Protein AF-A0A2N5IBA8-F1 (afdb_monomer_lite)

Sequence (151 aa):
MKPEYISQFEAFIHEHFLDALKVSPVNSTTPFEVGDSRNGERQFIFVSKCSPFMYEPVKGRSMKERTSVEFTMYNEGKNLILRFEVLDMILETEILSHQAHRFLSTLIHQDKITLVIIDANQYDIVWMTNTIPFRTIRFHYKEIFEMYNVI

Structure (mmCIF, N/CA/C/O backbone):
data_AF-A0A2N5IBA8-F1
#
_entry.id   AF-A0A2N5IBA8-F1
#
loop_
_atom_site.group_PDB
_atom_site.id
_atom_site.type_symbol
_atom_site.label_atom_id
_atom_site.label_alt_id
_atom_site.label_comp_id
_atom_site.label_asym_id
_atom_site.label_entity_id
_atom_site.label_seq_id
_atom_site.pdbx_PDB_ins_code
_atom_site.Cartn_x
_atom_site.Cartn_y
_atom_site.Cartn_z
_atom_site.occupancy
_atom_site.B_iso_or_equiv
_atom_site.auth_seq_id
_atom_site.auth_comp_id
_atom_site.auth_asym_id
_atom_site.auth_atom_id
_atom_site.pdbx_PDB_model_num
ATOM 1 N N . MET A 1 1 ? 19.451 5.933 -0.958 1.00 47.12 1 MET A N 1
ATOM 2 C CA . MET A 1 1 ? 19.918 4.533 -0.904 1.00 47.12 1 MET A CA 1
ATOM 3 C C . MET A 1 1 ? 20.821 4.258 -2.091 1.00 47.12 1 MET A C 1
ATOM 5 O O . MET A 1 1 ? 20.619 4.876 -3.131 1.00 47.12 1 MET A O 1
ATOM 9 N N . LYS A 1 2 ? 21.834 3.406 -1.914 1.00 41.78 2 LYS A N 1
ATOM 10 C CA . LYS A 1 2 ? 22.677 2.910 -3.013 1.00 41.78 2 LYS A CA 1
ATOM 11 C C . LYS A 1 2 ? 21.859 1.944 -3.897 1.00 41.78 2 LYS A C 1
ATOM 13 O O . LYS A 1 2 ? 20.948 1.324 -3.353 1.00 41.78 2 LYS A O 1
ATOM 18 N N . PRO A 1 3 ? 22.177 1.791 -5.195 1.00 55.38 3 PRO A N 1
ATOM 19 C CA . PRO A 1 3 ? 21.524 0.830 -6.098 1.00 55.38 3 PRO A CA 1
ATOM 20 C C . PRO A 1 3 ? 21.394 -0.591 -5.519 1.00 55.38 3 PRO A C 1
ATOM 22 O O . PRO A 1 3 ? 20.373 -1.238 -5.703 1.00 55.38 3 PRO A O 1
ATOM 25 N N . GLU A 1 4 ? 22.372 -1.013 -4.712 1.00 58.66 4 GLU A N 1
ATOM 26 C CA . GLU A 1 4 ? 22.399 -2.298 -3.996 1.00 58.66 4 GLU A CA 1
ATOM 27 C C . GLU A 1 4 ? 21.152 -2.558 -3.130 1.00 58.66 4 GLU A C 1
ATOM 29 O O . GLU A 1 4 ? 20.706 -3.696 -3.030 1.00 58.66 4 GLU A O 1
ATOM 34 N N . TYR A 1 5 ? 20.551 -1.518 -2.540 1.00 57.41 5 TYR A N 1
ATOM 35 C CA . TYR A 1 5 ? 19.356 -1.670 -1.701 1.00 57.41 5 TYR A CA 1
ATOM 36 C C . TYR A 1 5 ? 18.092 -1.953 -2.517 1.00 57.41 5 TYR A C 1
ATOM 38 O O . TYR A 1 5 ? 17.206 -2.645 -2.028 1.00 57.41 5 TYR A O 1
ATOM 46 N N . ILE A 1 6 ? 17.998 -1.428 -3.745 1.00 62.97 6 ILE A N 1
ATOM 47 C CA . ILE A 1 6 ? 16.848 -1.686 -4.622 1.00 62.97 6 ILE A CA 1
ATOM 48 C C . ILE A 1 6 ? 16.909 -3.131 -5.107 1.00 62.97 6 ILE A C 1
ATOM 50 O O . ILE A 1 6 ? 15.930 -3.844 -4.954 1.00 62.97 6 ILE A O 1
ATOM 54 N N . SER A 1 7 ? 18.074 -3.597 -5.567 1.00 69.62 7 SER A N 1
ATOM 55 C CA . SER A 1 7 ? 18.248 -4.989 -5.999 1.00 69.62 7 SER A CA 1
ATOM 56 C C . SER A 1 7 ? 18.009 -6.004 -4.876 1.00 69.62 7 SER A C 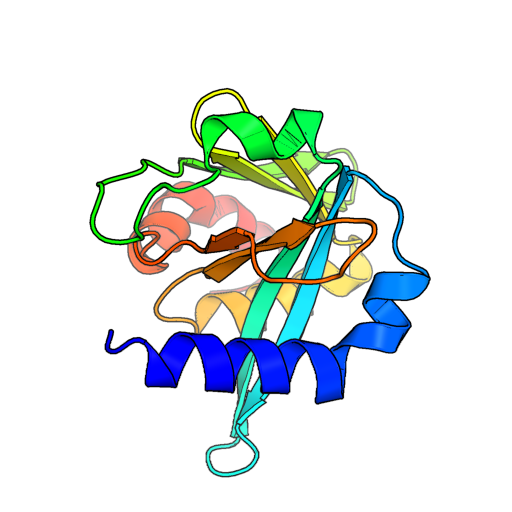1
ATOM 58 O O . SER A 1 7 ? 17.434 -7.058 -5.120 1.00 69.62 7 SER A O 1
ATOM 60 N N . GLN A 1 8 ? 18.405 -5.699 -3.635 1.00 72.44 8 GLN A N 1
ATOM 61 C CA . GLN A 1 8 ? 18.102 -6.563 -2.486 1.00 72.44 8 GLN A CA 1
ATOM 62 C C . GLN A 1 8 ? 16.605 -6.595 -2.164 1.00 72.44 8 GLN A C 1
ATOM 64 O O . GLN A 1 8 ? 16.064 -7.652 -1.853 1.00 72.44 8 GLN A O 1
ATOM 69 N N . PHE A 1 9 ? 15.930 -5.449 -2.244 1.00 75.00 9 PHE A N 1
ATOM 70 C CA . PHE A 1 9 ? 14.497 -5.379 -1.990 1.00 75.00 9 PHE A CA 1
ATOM 71 C C . PHE A 1 9 ? 13.682 -6.025 -3.118 1.00 75.00 9 PHE A C 1
ATOM 73 O O . PHE A 1 9 ? 12.696 -6.699 -2.855 1.00 75.00 9 PHE A O 1
ATOM 80 N N . GLU A 1 10 ? 14.118 -5.890 -4.366 1.00 78.19 10 GLU A N 1
ATOM 81 C CA . GLU A 1 10 ? 13.538 -6.576 -5.520 1.00 78.19 10 GLU A CA 1
ATOM 82 C C . GLU A 1 10 ? 13.678 -8.094 -5.401 1.00 78.19 10 GLU A C 1
ATOM 84 O O . GLU A 1 10 ? 12.681 -8.805 -5.518 1.00 78.19 10 GLU A O 1
ATOM 89 N N . ALA A 1 11 ? 14.871 -8.584 -5.043 1.00 81.69 11 ALA A N 1
ATOM 90 C CA . ALA A 1 11 ? 15.083 -9.996 -4.735 1.00 81.69 11 ALA A CA 1
ATOM 91 C C . ALA A 1 11 ? 14.155 -10.476 -3.609 1.00 81.69 11 ALA A C 1
ATOM 93 O O . ALA A 1 11 ? 13.540 -11.527 -3.735 1.00 81.69 11 ALA A O 1
ATOM 94 N N . PHE A 1 12 ? 13.982 -9.676 -2.555 1.00 82.44 12 PHE A N 1
ATOM 95 C CA . PHE A 1 12 ? 13.066 -9.977 -1.458 1.00 82.44 12 PHE A CA 1
ATOM 96 C C . PHE A 1 12 ? 11.595 -10.056 -1.911 1.00 82.44 12 PHE A C 1
ATOM 98 O O . PHE A 1 12 ? 10.889 -10.994 -1.540 1.00 82.44 12 PHE A O 1
ATOM 105 N N . ILE A 1 13 ? 11.122 -9.122 -2.7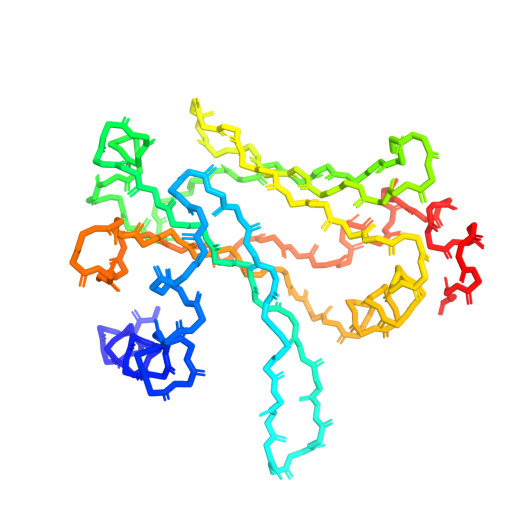46 1.00 81.50 13 ILE A N 1
ATOM 106 C CA . ILE A 1 13 ? 9.765 -9.190 -3.315 1.00 81.50 13 ILE A CA 1
ATOM 107 C C . ILE A 1 13 ? 9.595 -10.456 -4.159 1.00 81.50 13 ILE A C 1
ATOM 109 O O . ILE A 1 13 ? 8.578 -11.145 -4.042 1.00 81.50 13 ILE A O 1
ATOM 113 N N . HIS A 1 14 ? 10.589 -10.777 -4.988 1.00 82.62 14 HIS A N 1
ATOM 114 C CA . HIS A 1 14 ? 10.552 -11.954 -5.852 1.00 82.62 14 HIS A CA 1
ATOM 115 C C . HIS A 1 14 ? 10.586 -13.261 -5.050 1.00 82.62 14 HIS A C 1
ATOM 117 O O . HIS A 1 14 ? 9.836 -14.184 -5.356 1.00 82.62 14 HIS A O 1
ATOM 123 N N . GLU A 1 15 ? 11.400 -13.334 -4.001 1.00 85.44 15 GLU A N 1
ATOM 124 C CA . GLU A 1 15 ? 11.543 -14.524 -3.157 1.00 85.44 15 GLU A CA 1
ATOM 125 C C . GLU A 1 15 ? 10.294 -14.791 -2.307 1.00 85.44 15 GLU A C 1
ATOM 127 O O . GLU A 1 15 ? 9.875 -15.940 -2.171 1.00 85.44 15 GLU A O 1
ATOM 132 N N . HIS A 1 16 ? 9.675 -13.745 -1.753 1.00 82.69 16 HIS A N 1
ATOM 133 C CA . HIS A 1 16 ? 8.622 -13.912 -0.748 1.00 82.69 16 HIS A CA 1
ATOM 134 C C . HIS A 1 16 ? 7.200 -13.667 -1.257 1.00 82.69 16 HIS A C 1
ATOM 136 O O . HIS A 1 16 ? 6.254 -14.195 -0.669 1.00 82.69 16 HIS A O 1
ATOM 142 N N . PHE A 1 17 ? 7.018 -12.883 -2.324 1.00 86.19 17 PHE A N 1
ATOM 143 C CA . PHE A 1 17 ? 5.688 -12.414 -2.738 1.00 86.19 17 PHE A CA 1
ATOM 144 C C . PHE A 1 17 ? 5.336 -12.681 -4.198 1.00 86.19 17 PHE A C 1
ATOM 146 O O . PHE A 1 17 ? 4.181 -12.476 -4.571 1.00 86.19 17 PHE A O 1
ATOM 153 N N . LEU A 1 18 ? 6.261 -13.176 -5.026 1.00 86.62 18 LEU A N 1
ATOM 154 C CA . LEU A 1 18 ? 6.025 -13.348 -6.463 1.00 86.62 18 LEU A CA 1
ATOM 155 C C . LEU A 1 18 ? 4.791 -14.201 -6.780 1.00 86.62 18 LEU A C 1
ATOM 157 O O . LEU A 1 18 ? 4.001 -13.836 -7.647 1.00 86.62 18 LEU A O 1
ATOM 161 N N . ASP A 1 19 ? 4.591 -15.313 -6.075 1.00 88.56 19 ASP A N 1
ATOM 162 C CA . ASP A 1 19 ? 3.449 -16.194 -6.343 1.00 88.56 19 ASP A CA 1
ATOM 163 C C . ASP A 1 19 ? 2.113 -15.548 -5.965 1.00 88.56 19 ASP A C 1
ATOM 165 O O . ASP A 1 19 ? 1.141 -15.663 -6.713 1.00 88.56 19 ASP A O 1
ATOM 169 N N . ALA A 1 20 ? 2.078 -14.782 -4.870 1.00 86.31 20 ALA A N 1
ATOM 170 C CA . ALA A 1 20 ? 0.913 -13.977 -4.517 1.00 86.31 20 ALA A CA 1
ATOM 171 C C . ALA A 1 20 ? 0.659 -12.879 -5.568 1.00 86.31 20 ALA A C 1
ATOM 173 O O . ALA A 1 20 ? -0.464 -12.712 -6.035 1.00 86.31 20 ALA A O 1
ATOM 174 N N . LEU A 1 21 ? 1.707 -12.189 -6.024 1.00 88.56 21 LEU A N 1
ATOM 175 C CA . LEU A 1 21 ? 1.612 -11.141 -7.046 1.00 88.56 21 LEU A CA 1
ATOM 176 C C . LEU A 1 21 ? 1.166 -11.676 -8.416 1.00 88.56 21 LEU A C 1
ATOM 178 O O . LEU A 1 21 ? 0.485 -10.972 -9.172 1.00 88.56 21 LEU A O 1
ATOM 182 N N . LYS A 1 22 ? 1.511 -12.921 -8.759 1.00 87.88 22 LYS A N 1
ATOM 183 C CA . LYS A 1 22 ? 1.041 -13.569 -9.993 1.00 87.88 22 LYS A CA 1
ATOM 184 C C . LYS A 1 22 ? -0.476 -13.720 -10.009 1.00 87.88 22 LYS A C 1
ATOM 186 O O . LYS A 1 22 ? -1.080 -13.427 -11.040 1.00 87.88 22 LYS A O 1
ATOM 191 N N . VAL A 1 23 ? -1.075 -14.111 -8.883 1.00 89.38 23 VAL A N 1
ATOM 192 C CA . VAL A 1 23 ? -2.529 -14.316 -8.765 1.00 89.38 23 VAL A CA 1
ATOM 193 C C . VAL A 1 23 ? -3.303 -13.041 -8.422 1.00 89.38 23 VAL A C 1
ATOM 195 O O . VAL A 1 23 ? -4.508 -12.992 -8.665 1.00 89.38 23 VAL A O 1
ATOM 198 N N . SER A 1 24 ? -2.638 -11.997 -7.915 1.00 87.12 24 SER A N 1
ATOM 199 C CA . SER A 1 24 ? -3.269 -10.694 -7.686 1.00 87.12 24 SER A CA 1
ATOM 200 C C . SER A 1 24 ? -3.757 -10.051 -8.995 1.00 87.12 24 SER A C 1
ATOM 202 O O . SER A 1 24 ? -3.067 -10.141 -10.026 1.00 87.12 24 SER A O 1
ATOM 204 N N . PRO A 1 25 ? -4.909 -9.351 -8.970 1.00 90.75 25 PRO A N 1
ATOM 205 C CA . PRO A 1 25 ? -5.403 -8.590 -10.112 1.00 90.75 25 PRO A CA 1
ATOM 206 C C . PRO A 1 25 ? -4.380 -7.576 -10.639 1.00 90.75 25 PRO A C 1
ATOM 208 O O . PRO A 1 25 ? -3.502 -7.092 -9.928 1.00 90.75 25 PRO A O 1
ATOM 211 N N . VAL A 1 26 ? -4.488 -7.245 -11.923 1.00 91.00 26 VAL A N 1
ATOM 212 C CA . VAL A 1 26 ? -3.742 -6.116 -12.488 1.00 91.00 26 VAL A CA 1
ATOM 213 C C . VAL A 1 26 ? -4.429 -4.817 -12.066 1.00 91.00 26 VAL A C 1
ATOM 215 O O . VAL A 1 26 ? -5.654 -4.749 -12.023 1.00 91.00 26 VAL A O 1
ATOM 218 N N . ASN A 1 27 ? -3.632 -3.785 -11.798 1.00 90.75 27 ASN A N 1
ATOM 219 C CA . ASN A 1 27 ? -4.037 -2.473 -11.292 1.00 90.75 27 ASN A CA 1
ATOM 220 C C . ASN A 1 27 ? -4.665 -2.523 -9.893 1.00 90.75 27 ASN A C 1
ATOM 222 O O . ASN A 1 27 ? -5.558 -1.741 -9.585 1.00 90.75 27 ASN A O 1
ATOM 226 N N . SER A 1 28 ? -4.176 -3.429 -9.044 1.00 90.31 28 SER A N 1
ATOM 227 C CA . SER A 1 28 ? -4.563 -3.508 -7.635 1.00 90.31 28 SER A CA 1
ATOM 228 C C . SER A 1 28 ? -3.379 -3.260 -6.713 1.00 90.31 28 SER A C 1
ATOM 230 O O . SER A 1 28 ? -2.255 -3.674 -7.022 1.00 90.31 28 SER A O 1
ATOM 232 N N . THR A 1 29 ? -3.655 -2.672 -5.553 1.00 94.38 29 THR A N 1
ATOM 233 C CA . THR A 1 29 ? -2.713 -2.578 -4.437 1.00 94.38 29 THR A CA 1
ATOM 234 C C . THR A 1 29 ? -3.008 -3.671 -3.423 1.00 94.38 29 THR A C 1
ATOM 236 O O . THR A 1 29 ? -4.156 -3.896 -3.053 1.00 94.38 29 THR A O 1
ATOM 239 N N . THR A 1 30 ? -1.970 -4.366 -2.968 1.00 92.19 30 THR A N 1
ATOM 240 C CA . THR A 1 30 ? -2.079 -5.421 -1.958 1.00 92.19 30 THR A CA 1
ATOM 241 C C . THR A 1 30 ? -1.105 -5.141 -0.814 1.00 92.19 30 THR A C 1
ATOM 243 O O . THR A 1 30 ? 0.076 -4.889 -1.074 1.00 92.19 30 THR A O 1
ATOM 246 N N . PRO A 1 31 ? -1.555 -5.170 0.451 1.00 92.25 31 PRO A N 1
ATOM 247 C CA . PRO A 1 31 ? -0.676 -5.077 1.601 1.00 92.25 31 PRO A CA 1
ATOM 248 C C . PRO A 1 31 ? -0.042 -6.443 1.877 1.00 92.25 31 PRO A C 1
ATOM 250 O O . PRO A 1 31 ? -0.730 -7.460 1.971 1.00 92.25 31 PRO A O 1
ATOM 253 N N . PHE A 1 32 ? 1.269 -6.462 2.063 1.00 90.44 32 PHE A N 1
ATOM 254 C CA . PHE A 1 32 ? 2.026 -7.641 2.460 1.00 90.44 32 PHE A CA 1
ATOM 255 C C . PHE A 1 32 ? 2.622 -7.422 3.845 1.00 90.44 32 PHE A C 1
ATOM 257 O O . PHE A 1 32 ? 3.344 -6.449 4.067 1.00 90.44 32 PHE A O 1
ATOM 264 N N . GLU A 1 33 ? 2.300 -8.323 4.777 1.00 87.94 33 GLU A N 1
ATOM 265 C CA . GLU A 1 33 ? 2.930 -8.364 6.099 1.00 87.94 33 GLU A CA 1
ATOM 266 C C . GLU A 1 33 ? 4.341 -8.942 5.929 1.00 87.94 33 GLU A C 1
ATOM 268 O O . GLU A 1 33 ? 4.518 -10.098 5.546 1.00 87.94 33 GLU A O 1
ATOM 273 N N . VAL A 1 34 ? 5.343 -8.120 6.197 1.00 82.75 34 VAL A N 1
ATOM 274 C CA . VAL A 1 34 ? 6.761 -8.463 6.216 1.00 82.75 34 VAL A CA 1
ATOM 275 C C . VAL A 1 34 ? 7.232 -8.479 7.663 1.00 82.75 34 VAL A C 1
ATOM 277 O O . VAL A 1 34 ? 7.034 -7.518 8.402 1.00 82.75 34 VAL A O 1
ATOM 280 N N . GLY A 1 35 ? 7.826 -9.589 8.090 1.00 70.25 35 GLY A N 1
ATOM 281 C CA . GLY A 1 35 ? 8.419 -9.718 9.419 1.00 70.25 35 GLY A CA 1
ATOM 282 C C . GLY A 1 35 ? 9.935 -9.796 9.323 1.00 70.25 35 GLY A C 1
ATOM 283 O O . GLY A 1 35 ? 10.446 -10.579 8.522 1.00 70.25 35 GLY A O 1
ATOM 284 N N . ASP A 1 36 ? 10.664 -9.051 10.154 1.00 59.19 36 ASP A N 1
ATOM 285 C CA . ASP A 1 36 ? 12.081 -9.348 10.367 1.00 59.19 36 ASP A CA 1
ATOM 286 C C . ASP A 1 36 ? 12.199 -10.474 11.408 1.00 59.19 36 ASP A C 1
ATOM 288 O O . ASP A 1 36 ? 11.904 -10.332 12.596 1.00 59.19 36 ASP A O 1
ATOM 292 N N . SER A 1 37 ? 12.622 -11.646 10.926 1.00 49.16 37 SER A N 1
ATOM 293 C CA . SER A 1 37 ? 12.843 -12.854 11.734 1.00 49.16 37 SER A CA 1
ATOM 294 C C . SER A 1 37 ? 13.809 -12.662 12.913 1.00 49.16 37 SER A C 1
ATOM 296 O O . SER A 1 37 ? 13.812 -13.486 13.828 1.00 49.16 37 SER A O 1
ATOM 298 N N . ARG A 1 38 ? 14.632 -11.603 12.913 1.00 51.03 38 ARG A N 1
ATOM 299 C CA . ARG A 1 38 ? 15.667 -11.358 13.929 1.00 51.03 38 ARG A CA 1
ATOM 300 C C . ARG A 1 38 ? 15.189 -10.506 15.100 1.00 51.03 38 ARG A C 1
ATOM 302 O O . ARG A 1 38 ? 15.714 -10.674 16.197 1.00 51.03 38 ARG A O 1
ATOM 309 N N . ASN A 1 39 ? 14.226 -9.612 14.891 1.00 58.41 39 ASN A N 1
ATOM 310 C CA . ASN A 1 39 ? 13.698 -8.719 15.932 1.00 58.41 39 ASN A CA 1
ATOM 311 C C . ASN A 1 39 ? 12.192 -8.918 16.197 1.00 58.41 39 ASN A C 1
ATOM 313 O O . ASN A 1 39 ? 11.675 -8.387 17.177 1.00 58.41 39 ASN A O 1
ATOM 317 N N . GLY A 1 40 ? 11.495 -9.709 15.373 1.00 63.97 40 GLY A N 1
ATOM 318 C CA . GLY A 1 40 ? 10.067 -9.994 15.520 1.00 63.97 40 GLY A CA 1
ATOM 319 C C . GLY A 1 40 ? 9.154 -8.833 15.118 1.00 63.97 40 GLY A C 1
ATOM 320 O O . GLY A 1 40 ? 7.940 -8.930 15.315 1.00 63.97 40 GLY A O 1
ATOM 321 N N . GLU A 1 41 ? 9.704 -7.754 14.557 1.00 73.19 41 GLU A N 1
ATOM 322 C CA . GLU A 1 41 ? 8.922 -6.606 14.109 1.00 73.19 41 GLU A CA 1
ATOM 323 C C . GLU A 1 41 ? 8.174 -6.948 12.822 1.00 73.19 41 GLU A C 1
ATOM 325 O O . GLU A 1 41 ? 8.752 -7.437 11.849 1.00 73.19 41 GLU A O 1
ATOM 330 N N . ARG A 1 42 ? 6.865 -6.685 12.830 1.00 79.44 42 ARG A N 1
ATOM 331 C CA . ARG A 1 42 ? 5.977 -6.853 11.680 1.00 79.44 42 ARG A CA 1
ATOM 332 C C . ARG A 1 42 ? 5.687 -5.493 11.077 1.00 79.44 42 ARG A C 1
ATOM 334 O O . ARG A 1 42 ? 5.372 -4.548 11.796 1.00 79.44 42 ARG A O 1
ATOM 341 N N . GLN A 1 43 ? 5.772 -5.407 9.762 1.00 85.31 43 GLN A N 1
ATOM 342 C CA . GLN A 1 43 ? 5.500 -4.200 9.000 1.00 85.31 43 GLN A CA 1
ATOM 343 C C . GLN A 1 43 ? 4.647 -4.568 7.785 1.00 85.31 43 GLN A C 1
ATOM 345 O O . GLN A 1 43 ? 4.685 -5.692 7.302 1.00 85.31 43 GLN A O 1
ATOM 350 N N . PHE A 1 44 ? 3.877 -3.622 7.273 1.00 89.25 44 PHE A N 1
ATOM 351 C CA . PHE A 1 44 ? 3.179 -3.721 6.005 1.00 89.25 44 PHE A CA 1
ATOM 352 C C . PHE A 1 44 ? 3.909 -2.912 4.942 1.00 89.25 44 PHE A C 1
ATOM 354 O O . PHE A 1 44 ? 4.185 -1.719 5.122 1.00 89.25 44 PHE A O 1
ATOM 361 N N . ILE A 1 45 ? 4.154 -3.563 3.808 1.00 89.69 45 ILE A N 1
ATOM 362 C CA . ILE A 1 45 ? 4.468 -2.906 2.541 1.00 89.69 45 ILE A CA 1
ATOM 363 C C . ILE A 1 45 ? 3.261 -3.027 1.616 1.00 89.69 45 ILE A C 1
ATOM 365 O O . ILE A 1 45 ? 2.562 -4.035 1.617 1.00 89.69 45 ILE A O 1
ATOM 369 N N . PHE A 1 46 ? 3.005 -2.002 0.821 1.00 92.69 46 PHE A N 1
ATOM 370 C CA . PHE A 1 46 ? 1.905 -1.966 -0.131 1.00 92.69 46 PHE A CA 1
ATOM 371 C C . PHE A 1 46 ? 2.489 -2.153 -1.516 1.00 92.69 46 PHE A C 1
ATOM 373 O O . PHE A 1 46 ? 3.323 -1.355 -1.932 1.00 92.69 46 PHE A O 1
ATOM 380 N N . VAL A 1 47 ? 2.079 -3.197 -2.224 1.00 93.56 47 VAL A N 1
ATOM 381 C CA . VAL A 1 47 ? 2.568 -3.469 -3.575 1.00 93.56 47 VAL A CA 1
ATOM 382 C C . VAL A 1 47 ? 1.426 -3.279 -4.560 1.00 93.56 47 VAL A C 1
ATOM 384 O O . VAL A 1 47 ? 0.413 -3.971 -4.493 1.00 93.56 47 VAL A O 1
ATOM 387 N N . SER A 1 48 ? 1.597 -2.331 -5.473 1.00 94.69 48 SER A N 1
ATOM 388 C CA . SER A 1 48 ? 0.690 -2.046 -6.577 1.00 94.69 48 SER A CA 1
ATOM 389 C C . SER A 1 48 ? 1.202 -2.704 -7.847 1.00 94.69 48 SER A C 1
ATOM 391 O O . SER A 1 48 ? 2.224 -2.298 -8.402 1.00 94.69 48 SER A O 1
ATOM 393 N N . LYS A 1 49 ? 0.477 -3.718 -8.319 1.00 94.19 49 LYS A N 1
ATOM 394 C CA . LYS A 1 49 ? 0.742 -4.373 -9.601 1.00 94.19 49 LYS A CA 1
ATOM 395 C C . LYS A 1 49 ? 0.101 -3.547 -10.704 1.00 94.19 49 LYS A C 1
ATOM 397 O O . LYS A 1 49 ? -1.114 -3.588 -10.854 1.00 94.19 49 LYS A O 1
ATOM 402 N N . CYS A 1 50 ? 0.885 -2.798 -11.468 1.00 94.31 50 CYS A N 1
ATOM 403 C CA . CYS A 1 50 ? 0.359 -1.817 -12.415 1.00 94.31 50 CYS A CA 1
ATOM 404 C C . CYS A 1 50 ? 0.682 -2.187 -13.864 1.00 94.31 50 CYS A C 1
ATOM 406 O O . CYS A 1 50 ? 1.784 -2.619 -14.196 1.00 94.31 50 CYS A O 1
ATOM 408 N N . SER A 1 51 ? -0.287 -1.972 -14.751 1.00 93.81 51 SER A N 1
ATOM 409 C CA . SER A 1 51 ? -0.045 -1.980 -16.196 1.00 93.81 51 SER A CA 1
ATOM 410 C C . SER A 1 51 ? 0.899 -0.835 -16.590 1.00 93.81 51 SER A C 1
ATOM 412 O O . SER A 1 51 ? 0.867 0.204 -15.927 1.00 93.81 51 SER A O 1
ATOM 414 N N . PRO A 1 52 ? 1.645 -0.941 -17.707 1.00 91.62 52 PRO A N 1
ATOM 415 C CA . PRO A 1 52 ? 2.560 0.112 -18.151 1.00 91.62 52 PRO A CA 1
ATOM 416 C C . PRO A 1 52 ? 1.961 1.515 -18.211 1.00 91.62 52 PRO A C 1
ATOM 418 O O . PRO A 1 52 ? 2.541 2.462 -17.695 1.00 91.62 52 PRO A O 1
ATOM 421 N N . PHE A 1 53 ? 0.751 1.641 -18.756 1.00 90.88 53 PHE A N 1
ATOM 422 C CA . PHE A 1 53 ? 0.078 2.936 -18.863 1.00 90.88 53 PHE A CA 1
ATOM 423 C C . PHE A 1 53 ? -0.276 3.561 -17.502 1.00 90.88 53 PHE A C 1
ATOM 425 O O . PHE A 1 53 ? -0.375 4.779 -17.417 1.00 90.88 53 PHE A O 1
ATOM 432 N N . MET A 1 54 ? -0.470 2.752 -16.451 1.00 92.00 54 MET A N 1
ATOM 433 C CA . MET A 1 54 ? -0.801 3.248 -15.110 1.00 92.00 54 MET A CA 1
ATOM 434 C C . MET A 1 54 ? 0.417 3.869 -14.442 1.00 92.00 54 MET A C 1
ATOM 436 O O . MET A 1 54 ? 0.293 4.934 -13.857 1.00 92.00 54 MET A O 1
ATOM 440 N N . TYR A 1 55 ? 1.579 3.212 -14.506 1.00 91.06 55 TYR A N 1
ATOM 441 C CA . TYR A 1 55 ? 2.780 3.676 -13.807 1.00 91.06 55 TYR A CA 1
ATOM 442 C C . TYR A 1 55 ? 3.640 4.643 -14.629 1.00 91.06 55 TYR A C 1
ATOM 444 O O . TYR A 1 55 ? 4.636 5.154 -14.118 1.00 91.06 55 TYR A O 1
ATOM 452 N N . GLU A 1 56 ? 3.290 4.908 -15.890 1.00 90.88 56 GLU A N 1
ATOM 453 C CA . GLU A 1 56 ? 4.023 5.840 -16.753 1.00 90.88 56 GLU A CA 1
ATOM 454 C C . GLU A 1 56 ? 4.321 7.200 -16.081 1.00 90.88 56 GLU A C 1
ATOM 456 O O . GLU A 1 56 ? 5.454 7.666 -16.209 1.00 90.88 56 GLU A O 1
ATOM 461 N N . PRO A 1 57 ? 3.417 7.805 -15.271 1.00 89.44 57 PRO A N 1
ATOM 462 C CA . PRO A 1 57 ? 3.707 9.056 -14.569 1.00 89.44 57 PRO A CA 1
ATOM 463 C C . PRO A 1 57 ? 4.919 8.993 -13.630 1.00 89.44 57 PRO A C 1
ATOM 465 O O . PRO A 1 57 ? 5.588 10.011 -13.432 1.00 89.44 57 PRO A O 1
ATOM 468 N N . VAL A 1 58 ? 5.210 7.824 -13.048 1.00 88.38 58 VAL A N 1
ATOM 469 C CA . VAL A 1 58 ? 6.314 7.613 -12.094 1.00 88.38 58 VAL A CA 1
ATOM 470 C C . VAL A 1 58 ? 7.527 6.914 -12.708 1.00 88.38 58 VAL A C 1
ATOM 472 O O . VAL A 1 58 ? 8.585 6.851 -12.078 1.00 88.38 58 VAL A O 1
ATOM 475 N N . LYS A 1 59 ? 7.410 6.400 -13.934 1.00 86.12 59 LYS A N 1
ATOM 476 C CA . LYS A 1 59 ? 8.469 5.645 -14.603 1.00 86.12 59 LYS A CA 1
ATOM 477 C C . LYS A 1 59 ? 9.728 6.492 -14.784 1.00 86.12 59 LYS A C 1
ATOM 479 O O . LYS A 1 59 ? 9.678 7.625 -15.252 1.00 86.12 59 LYS A O 1
ATOM 484 N N . GLY A 1 60 ? 10.878 5.931 -14.409 1.00 80.06 60 GLY A N 1
ATOM 485 C CA . GLY A 1 60 ? 12.176 6.607 -14.519 1.00 80.06 60 GLY A CA 1
ATOM 486 C C . GLY A 1 60 ? 12.408 7.723 -13.494 1.00 80.06 60 GLY A C 1
ATOM 487 O O . GLY A 1 60 ? 13.517 8.256 -13.441 1.00 80.06 60 GLY A O 1
ATOM 488 N N . ARG A 1 61 ? 11.420 8.047 -12.648 1.00 81.69 61 ARG A N 1
ATOM 489 C CA . ARG A 1 61 ? 11.604 8.993 -11.545 1.00 81.69 61 ARG A CA 1
ATOM 490 C C . ARG A 1 61 ? 12.387 8.345 -10.423 1.00 81.69 61 ARG A C 1
ATOM 492 O O . ARG A 1 61 ? 12.071 7.249 -9.958 1.00 81.69 61 ARG A O 1
ATOM 499 N N . SER A 1 62 ? 13.399 9.045 -9.936 1.00 69.88 62 SER A N 1
ATOM 500 C CA . SER A 1 62 ? 14.143 8.584 -8.770 1.00 69.88 62 SER A CA 1
ATOM 501 C C . SER A 1 62 ? 13.363 8.833 -7.474 1.00 69.88 62 SER A C 1
ATOM 503 O O . SER A 1 62 ? 12.668 9.832 -7.336 1.00 69.88 62 SER A O 1
ATOM 505 N N . MET A 1 63 ? 13.579 8.012 -6.439 1.00 61.44 63 MET A N 1
ATOM 506 C CA . MET A 1 63 ? 13.088 8.299 -5.073 1.00 61.44 63 MET A CA 1
ATOM 507 C C . MET A 1 63 ? 13.598 9.636 -4.490 1.00 61.44 63 MET A C 1
ATOM 509 O O . MET A 1 63 ? 13.171 10.058 -3.415 1.00 61.44 63 MET A O 1
ATOM 513 N N . LYS A 1 64 ? 14.620 10.245 -5.110 1.00 58.09 64 LYS A N 1
ATOM 514 C CA . LYS A 1 64 ? 15.175 11.540 -4.693 1.00 58.09 64 LYS A CA 1
ATOM 515 C C . LYS A 1 64 ? 14.386 12.704 -5.276 1.00 58.09 64 LYS A C 1
ATOM 517 O O . LYS A 1 64 ? 14.383 13.783 -4.684 1.00 58.09 64 LYS A O 1
ATOM 522 N N . GLU A 1 65 ? 13.737 12.498 -6.417 1.00 61.81 65 GLU A N 1
ATOM 523 C CA . GLU A 1 65 ? 12.708 13.412 -6.880 1.00 61.81 65 GLU A CA 1
ATOM 524 C C . GLU A 1 65 ? 11.567 13.328 -5.876 1.00 61.81 65 GLU A C 1
ATOM 526 O O . GLU A 1 65 ? 11.058 12.244 -5.593 1.00 61.81 65 GLU A O 1
ATOM 531 N N . ARG A 1 66 ? 11.219 14.474 -5.281 1.00 64.25 66 ARG A N 1
ATOM 532 C CA . ARG A 1 66 ? 10.153 14.611 -4.283 1.00 64.25 66 ARG A CA 1
ATOM 533 C C . ARG A 1 66 ? 8.794 14.351 -4.937 1.00 64.25 66 ARG A C 1
ATOM 535 O O . ARG A 1 66 ? 8.008 15.270 -5.134 1.00 64.25 66 ARG A O 1
ATOM 542 N N . THR A 1 67 ? 8.546 13.106 -5.311 1.00 75.25 67 THR A N 1
ATOM 543 C CA . THR A 1 67 ? 7.243 12.648 -5.765 1.00 75.25 67 THR A CA 1
ATOM 544 C C . THR A 1 67 ? 6.360 12.645 -4.528 1.00 75.25 67 THR A C 1
ATOM 546 O O . THR A 1 67 ? 6.598 11.877 -3.591 1.00 75.25 67 THR A O 1
ATOM 549 N N . SER A 1 68 ? 5.424 13.593 -4.478 1.00 78.19 68 SER A N 1
ATOM 550 C CA . SER A 1 68 ? 4.460 13.659 -3.387 1.00 78.19 68 SER A CA 1
ATOM 551 C C . SER A 1 68 ? 3.569 12.428 -3.458 1.00 78.19 68 SER A C 1
ATOM 553 O O . SER A 1 68 ? 3.134 12.045 -4.544 1.00 78.19 68 SER A O 1
ATOM 555 N N . VAL A 1 69 ? 3.329 11.818 -2.303 1.00 87.81 69 VAL A N 1
ATOM 556 C CA . VAL A 1 69 ? 2.309 10.788 -2.149 1.00 87.81 69 VAL A CA 1
ATOM 557 C C . VAL A 1 69 ? 1.355 11.268 -1.082 1.00 87.81 69 VAL A C 1
ATOM 559 O O . VAL A 1 69 ? 1.776 11.485 0.059 1.00 87.81 69 VAL A O 1
ATOM 562 N N . GLU A 1 70 ? 0.092 11.420 -1.447 1.00 89.62 70 GLU A N 1
ATOM 563 C CA . GLU A 1 70 ? -0.963 11.638 -0.469 1.00 89.62 70 GLU A CA 1
ATOM 564 C C . GLU A 1 70 ? -1.524 10.290 -0.031 1.00 89.62 70 GLU A C 1
ATOM 566 O O . GLU A 1 70 ? -1.668 9.359 -0.825 1.00 89.62 70 GLU A O 1
ATOM 571 N N . PHE A 1 71 ? -1.771 10.172 1.271 1.00 91.69 71 PHE A N 1
ATOM 572 C CA . PHE A 1 71 ? -2.320 8.973 1.880 1.00 91.69 71 PHE A CA 1
ATOM 573 C C . PHE A 1 71 ? -3.655 9.307 2.525 1.00 91.69 71 PHE A C 1
ATOM 575 O O . PHE A 1 71 ? -3.716 10.158 3.423 1.00 91.69 71 PHE A O 1
ATOM 582 N N . THR A 1 72 ? -4.692 8.583 2.119 1.00 94.44 72 THR A N 1
ATOM 583 C CA . THR A 1 72 ? -6.033 8.690 2.685 1.00 94.44 72 THR A CA 1
ATOM 584 C C . THR A 1 72 ? -6.499 7.355 3.219 1.00 94.44 72 THR A C 1
ATOM 586 O O . THR A 1 72 ? -6.271 6.310 2.619 1.00 94.44 72 THR A O 1
ATOM 589 N N . MET A 1 73 ? -7.161 7.391 4.369 1.00 95.31 73 MET A N 1
ATOM 590 C CA . MET A 1 73 ? -7.766 6.222 4.983 1.00 95.31 73 MET A CA 1
ATOM 591 C C . MET A 1 73 ? -9.202 6.560 5.354 1.00 95.31 73 MET A C 1
ATOM 593 O O . MET A 1 73 ? -9.455 7.616 5.933 1.00 95.31 73 MET A O 1
ATOM 597 N N . TYR A 1 74 ? -10.140 5.694 4.990 1.00 95.81 74 TYR A N 1
ATOM 598 C CA . TYR A 1 74 ? -11.567 5.892 5.236 1.00 95.81 74 TYR A CA 1
ATOM 599 C C . TYR A 1 74 ? -12.300 4.549 5.258 1.00 95.81 74 TYR A C 1
ATOM 601 O O . TYR A 1 74 ? -11.781 3.545 4.782 1.00 95.81 74 TYR A O 1
ATOM 609 N N . ASN A 1 75 ? -13.502 4.510 5.834 1.00 95.62 75 ASN A N 1
ATOM 610 C CA . ASN A 1 75 ? -14.347 3.318 5.776 1.00 95.62 75 ASN A CA 1
ATOM 611 C C . ASN A 1 75 ? -15.309 3.424 4.590 1.00 95.62 75 ASN A C 1
ATOM 613 O O . ASN A 1 75 ? -16.005 4.430 4.452 1.00 95.62 75 ASN A O 1
ATOM 617 N N . GLU A 1 76 ? -15.398 2.367 3.789 1.00 95.44 76 GLU A N 1
ATOM 618 C CA . GLU A 1 76 ? -16.444 2.188 2.785 1.00 95.44 76 GLU A CA 1
ATOM 619 C C . GLU A 1 76 ? -17.317 0.995 3.195 1.00 95.44 76 GLU A C 1
ATOM 621 O O . GLU A 1 76 ? -16.895 -0.165 3.228 1.00 95.44 76 GLU A O 1
ATOM 626 N N . GLY A 1 77 ? -18.549 1.288 3.618 1.00 93.00 77 GLY A N 1
ATOM 627 C CA . GLY A 1 77 ? -19.409 0.294 4.254 1.00 93.00 77 GLY A CA 1
ATOM 628 C C . GLY A 1 77 ? -18.783 -0.252 5.543 1.00 93.00 77 GLY A C 1
ATOM 629 O O . GLY A 1 77 ? -18.666 0.467 6.532 1.00 93.00 77 GLY A O 1
ATOM 630 N N . LYS A 1 78 ? -18.423 -1.542 5.546 1.00 90.62 78 LYS A N 1
ATOM 631 C CA . LYS A 1 78 ? -17.760 -2.205 6.688 1.00 90.62 78 LYS A CA 1
ATOM 632 C C . LYS A 1 78 ? -16.246 -2.307 6.527 1.00 90.62 78 LYS A C 1
ATOM 634 O O . LYS A 1 78 ? -15.578 -2.684 7.485 1.00 90.62 78 LYS A O 1
ATOM 639 N N . ASN A 1 79 ? -15.725 -2.043 5.336 1.00 94.69 79 ASN A N 1
ATOM 640 C CA . ASN A 1 79 ? -14.335 -2.306 5.007 1.00 94.69 79 ASN A CA 1
ATOM 641 C C . ASN A 1 79 ? -13.519 -1.020 5.118 1.00 94.69 79 ASN A C 1
ATOM 643 O O . ASN A 1 79 ? -14.030 0.086 4.941 1.00 94.69 79 ASN A O 1
ATOM 647 N N . LEU A 1 80 ? -12.249 -1.185 5.462 1.00 96.81 80 LEU A N 1
ATOM 648 C CA . LEU A 1 80 ? -11.296 -0.098 5.588 1.00 96.81 80 LEU A CA 1
ATOM 649 C C . LEU A 1 80 ? -10.583 0.073 4.248 1.00 96.81 80 LEU A C 1
ATOM 651 O O . LEU A 1 80 ? -9.942 -0.859 3.769 1.00 96.81 80 LEU A O 1
ATOM 655 N N . ILE A 1 81 ? -10.665 1.260 3.663 1.00 97.06 81 ILE A N 1
ATOM 656 C CA . ILE A 1 81 ? -9.996 1.606 2.413 1.00 97.06 81 ILE A CA 1
ATOM 657 C C . ILE A 1 81 ? -8.756 2.435 2.719 1.00 97.06 81 ILE A C 1
ATOM 659 O O . ILE A 1 81 ? -8.799 3.384 3.509 1.00 97.06 81 ILE A O 1
ATOM 663 N N . LEU A 1 82 ? -7.645 2.075 2.080 1.00 95.81 82 LEU A N 1
ATOM 664 C CA . LEU A 1 82 ? -6.432 2.878 2.039 1.00 95.81 82 LEU A CA 1
ATOM 665 C C . LEU A 1 82 ? -6.206 3.316 0.598 1.00 95.81 82 LEU A C 1
ATOM 667 O O . LEU A 1 82 ? -6.107 2.478 -0.298 1.00 95.81 82 LEU A O 1
ATOM 671 N N . ARG A 1 83 ? -6.095 4.624 0.400 1.00 95.50 83 ARG A N 1
ATOM 672 C CA . ARG A 1 83 ? -5.855 5.272 -0.884 1.00 95.50 83 ARG A CA 1
ATOM 673 C C . ARG A 1 83 ? -4.487 5.937 -0.879 1.00 95.50 83 ARG A C 1
ATOM 675 O O . ARG A 1 83 ? -4.129 6.646 0.060 1.00 95.50 83 ARG A O 1
ATOM 682 N N . PHE A 1 84 ? -3.758 5.729 -1.964 1.00 94.12 84 PHE A N 1
ATOM 683 C CA . PHE A 1 84 ? -2.522 6.414 -2.293 1.00 94.12 84 PHE A CA 1
ATOM 684 C C . PHE A 1 84 ? -2.733 7.218 -3.570 1.00 94.12 84 PHE A C 1
ATOM 686 O O . PHE A 1 84 ? -3.080 6.651 -4.608 1.00 94.12 84 PHE A O 1
ATOM 693 N N . GLU A 1 85 ? -2.482 8.518 -3.499 1.00 93.06 85 GLU A N 1
ATOM 694 C CA . GLU A 1 85 ? -2.499 9.402 -4.662 1.00 93.06 85 GLU A CA 1
ATOM 695 C C . GLU A 1 85 ? -1.055 9.774 -4.998 1.00 93.06 85 GLU A C 1
ATOM 697 O O . GLU A 1 85 ? -0.335 10.350 -4.177 1.00 93.06 85 GLU A O 1
ATOM 702 N N . VAL A 1 86 ? -0.601 9.367 -6.184 1.00 90.88 86 VAL A N 1
ATOM 703 C CA . VAL A 1 86 ? 0.777 9.548 -6.655 1.00 90.88 86 VAL A CA 1
ATOM 704 C C . VAL A 1 86 ? 0.732 10.190 -8.033 1.00 90.88 86 VAL A C 1
ATOM 706 O O . VAL A 1 86 ? 0.461 9.512 -9.021 1.00 90.88 86 VAL A O 1
ATOM 709 N N . LEU A 1 87 ? 1.028 11.490 -8.114 1.00 88.75 87 LEU A N 1
ATOM 710 C CA . LEU A 1 87 ? 0.831 12.265 -9.348 1.00 88.75 87 LEU A CA 1
ATOM 711 C C . LEU A 1 87 ? -0.623 12.099 -9.837 1.00 88.75 87 LEU A C 1
ATOM 713 O O . LEU A 1 87 ? -1.540 12.375 -9.075 1.00 88.75 87 LEU A O 1
ATOM 717 N N . ASP A 1 88 ? -0.831 11.597 -11.056 1.00 86.50 88 ASP A N 1
ATOM 718 C CA . ASP A 1 88 ? -2.158 11.361 -11.643 1.00 86.50 88 ASP A CA 1
ATOM 719 C C . ASP A 1 88 ? -2.694 9.936 -11.381 1.00 86.50 88 ASP A C 1
ATOM 721 O O . ASP A 1 88 ? -3.660 9.496 -12.006 1.00 86.50 88 ASP A O 1
ATOM 725 N N . MET A 1 89 ? -2.048 9.175 -10.491 1.00 91.19 89 MET A N 1
ATOM 726 C CA . MET A 1 89 ? -2.412 7.795 -10.167 1.00 91.19 89 MET A CA 1
ATOM 727 C C . MET A 1 89 ? -3.181 7.728 -8.850 1.00 91.19 89 MET A C 1
ATOM 729 O O . MET A 1 89 ? -2.711 8.233 -7.832 1.00 91.19 89 MET A O 1
ATOM 733 N N . ILE A 1 90 ? -4.301 7.005 -8.850 1.00 93.19 90 ILE A N 1
ATOM 734 C CA . ILE A 1 90 ? -5.038 6.631 -7.638 1.00 93.19 90 ILE A CA 1
ATOM 735 C C . ILE A 1 90 ? -4.905 5.122 -7.459 1.00 93.19 90 ILE A C 1
ATOM 737 O O . ILE A 1 90 ? -5.260 4.346 -8.348 1.00 93.19 90 ILE A O 1
ATOM 741 N N . LEU A 1 91 ? -4.359 4.712 -6.319 1.00 94.12 91 LEU A N 1
ATOM 742 C CA . LEU A 1 91 ? -4.090 3.319 -5.983 1.00 94.12 91 LEU A CA 1
ATOM 743 C C . LEU A 1 91 ? -4.775 3.001 -4.659 1.00 94.12 91 LEU A C 1
ATOM 745 O O . LEU A 1 91 ? -4.509 3.657 -3.654 1.00 94.12 91 LEU A O 1
ATOM 749 N N . GLU A 1 92 ? -5.653 2.005 -4.650 1.00 95.00 92 GLU A N 1
ATOM 750 C CA . GLU A 1 92 ? -6.447 1.666 -3.472 1.00 95.00 92 GLU A CA 1
ATOM 751 C C . GLU A 1 92 ? -6.267 0.210 -3.068 1.00 95.00 92 GLU A C 1
ATOM 753 O O . GLU A 1 92 ? -6.105 -0.686 -3.902 1.00 95.00 92 GLU A O 1
ATOM 758 N N . THR A 1 93 ? -6.328 -0.015 -1.760 1.00 94.75 93 THR A N 1
ATOM 759 C CA . THR A 1 93 ? -6.476 -1.342 -1.182 1.00 94.75 93 THR A CA 1
ATOM 760 C C . THR A 1 93 ? -7.627 -1.356 -0.194 1.00 94.75 93 THR A C 1
ATOM 762 O O . THR A 1 93 ? -7.793 -0.449 0.621 1.00 94.75 93 THR A O 1
ATOM 765 N N . GLU A 1 94 ? -8.381 -2.444 -0.240 1.00 95.31 94 GLU A N 1
ATOM 766 C CA . GLU A 1 94 ? -9.456 -2.740 0.692 1.00 95.31 94 GLU A CA 1
ATOM 767 C C . GLU A 1 94 ? -8.959 -3.724 1.753 1.00 95.31 94 GLU A C 1
ATOM 769 O O . GLU A 1 94 ? -8.367 -4.759 1.440 1.00 95.31 94 GLU A O 1
ATOM 774 N N . ILE A 1 95 ? -9.206 -3.401 3.018 1.00 95.88 95 ILE A N 1
ATOM 775 C CA . ILE A 1 95 ? -8.978 -4.271 4.166 1.00 95.88 95 ILE A CA 1
ATOM 776 C C . ILE A 1 95 ? -10.339 -4.668 4.714 1.00 95.88 95 ILE A C 1
ATOM 778 O O . ILE A 1 95 ? -11.130 -3.832 5.159 1.00 95.88 95 ILE A O 1
ATOM 782 N N . LEU A 1 96 ? -10.605 -5.970 4.710 1.00 94.62 96 LEU A N 1
ATOM 783 C CA . LEU A 1 96 ? -11.871 -6.499 5.194 1.00 94.62 96 LEU A CA 1
ATOM 784 C C . LEU A 1 96 ? -12.055 -6.175 6.679 1.00 94.62 96 LEU A C 1
ATOM 786 O O . LEU A 1 96 ? -11.110 -6.252 7.469 1.00 94.62 96 LEU A O 1
ATOM 790 N N . SER A 1 97 ? -13.294 -5.891 7.081 1.00 92.56 97 SER A N 1
ATOM 791 C CA . SER A 1 97 ? -13.633 -5.450 8.444 1.00 92.56 97 SER A CA 1
ATOM 792 C C . SER A 1 97 ? -13.043 -6.333 9.558 1.00 92.56 97 SER A C 1
ATOM 794 O O . SER A 1 97 ? -12.592 -5.842 10.588 1.00 92.56 97 SER A O 1
ATOM 796 N N . HIS A 1 98 ? -13.022 -7.653 9.349 1.00 93.25 98 HIS A N 1
ATOM 797 C CA . HIS A 1 98 ? -12.517 -8.633 10.315 1.00 93.25 98 HIS A CA 1
ATOM 798 C C . HIS A 1 98 ? -10.980 -8.684 10.393 1.00 93.25 98 HIS A C 1
ATOM 800 O O . HIS A 1 98 ? -10.432 -9.230 11.348 1.00 93.25 98 HIS A O 1
ATOM 806 N N . GLN A 1 99 ? -10.283 -8.125 9.402 1.00 94.25 99 GLN A N 1
ATOM 807 C CA . GLN A 1 99 ? -8.822 -8.018 9.347 1.00 94.25 99 GLN A CA 1
ATOM 808 C C . GLN A 1 99 ? -8.331 -6.637 9.796 1.00 94.25 99 GLN A C 1
ATOM 810 O O . GLN A 1 99 ? -7.183 -6.513 10.226 1.00 94.25 99 GLN A O 1
ATOM 815 N N . ALA A 1 100 ? -9.197 -5.619 9.742 1.00 94.88 100 ALA A N 1
ATOM 816 C CA . ALA A 1 100 ? -8.854 -4.222 9.991 1.00 94.88 100 ALA A CA 1
ATOM 817 C C . ALA A 1 100 ? -8.188 -3.985 11.354 1.00 94.88 100 ALA A C 1
ATOM 819 O O . ALA A 1 100 ? -7.182 -3.285 11.409 1.00 94.88 100 ALA A O 1
ATOM 820 N N . HIS A 1 101 ? -8.663 -4.617 12.437 1.00 94.44 101 HIS A N 1
ATOM 821 C CA . HIS A 1 101 ? -8.030 -4.477 13.756 1.00 94.44 101 HIS A CA 1
ATOM 822 C C . HIS A 1 101 ? -6.566 -4.939 13.735 1.00 94.44 101 HIS A C 1
ATOM 824 O O . HIS A 1 101 ? -5.671 -4.153 14.022 1.00 94.44 101 HIS A O 1
ATOM 830 N N . ARG A 1 102 ? -6.299 -6.186 13.310 1.00 92.38 102 ARG A N 1
ATOM 831 C CA . ARG A 1 102 ? -4.929 -6.725 13.213 1.00 92.38 102 ARG A CA 1
ATOM 832 C C . ARG A 1 102 ? -4.050 -5.865 12.306 1.00 92.38 102 ARG A C 1
ATOM 834 O O . ARG A 1 102 ? -2.885 -5.619 12.625 1.00 92.38 102 ARG A O 1
ATOM 841 N N . PHE A 1 103 ? -4.604 -5.444 11.173 1.00 93.69 103 PHE A N 1
ATOM 842 C CA . PHE A 1 103 ? -3.909 -4.606 10.211 1.00 93.69 103 PHE A CA 1
ATOM 843 C C . PHE A 1 103 ? -3.479 -3.275 10.845 1.00 93.69 103 PHE A C 1
ATOM 845 O O . PHE A 1 103 ? -2.289 -2.967 10.871 1.00 93.69 103 PHE A O 1
ATOM 852 N N . LEU A 1 104 ? -4.417 -2.538 11.446 1.00 94.06 104 LEU A N 1
ATOM 853 C CA . LEU A 1 104 ? -4.154 -1.252 12.094 1.00 94.06 104 LEU A CA 1
ATOM 854 C C . LEU A 1 104 ? -3.229 -1.386 13.311 1.00 94.06 104 LEU A C 1
ATOM 856 O O . LEU A 1 104 ? -2.357 -0.537 13.492 1.00 94.06 104 LEU A O 1
ATOM 860 N N . SER A 1 105 ? -3.353 -2.457 14.102 1.00 91.69 105 SER A N 1
ATOM 861 C CA . SER A 1 105 ? -2.445 -2.745 15.224 1.00 91.69 105 SER A CA 1
ATOM 862 C C . SER A 1 105 ? -1.011 -3.004 14.782 1.00 91.69 105 SER A C 1
ATOM 864 O O . SER A 1 105 ? -0.091 -2.746 15.541 1.00 91.69 105 SER A O 1
ATOM 866 N N . THR A 1 106 ? -0.789 -3.507 13.570 1.00 90.19 106 THR A N 1
ATOM 867 C CA . THR A 1 106 ? 0.573 -3.643 13.030 1.00 90.19 106 THR A CA 1
ATOM 868 C C . THR A 1 106 ? 1.042 -2.307 12.465 1.00 90.19 106 THR A C 1
ATOM 870 O O . THR A 1 106 ? 2.146 -1.852 12.760 1.00 90.19 106 THR A O 1
ATOM 873 N N . LEU A 1 107 ? 0.167 -1.639 11.708 1.00 89.94 107 LEU A N 1
ATOM 874 C CA . LEU A 1 107 ? 0.459 -0.368 11.059 1.00 89.94 107 LEU A CA 1
ATOM 875 C C . LEU A 1 107 ? 0.856 0.717 12.076 1.00 89.94 107 LEU A C 1
ATOM 877 O O . LEU A 1 107 ? 1.756 1.501 11.792 1.00 89.94 107 LEU A O 1
ATOM 881 N N . ILE A 1 108 ? 0.249 0.730 13.274 1.00 89.31 108 ILE A N 1
ATOM 882 C CA . ILE A 1 108 ? 0.523 1.737 14.315 1.00 89.31 108 ILE A CA 1
ATOM 883 C C . ILE A 1 108 ? 1.962 1.724 14.847 1.00 89.31 108 ILE A C 1
ATOM 885 O O . ILE A 1 108 ? 2.435 2.735 15.373 1.00 89.31 108 ILE A O 1
ATOM 889 N N . HIS A 1 109 ? 2.658 0.597 14.700 1.00 85.88 109 HIS A N 1
ATOM 890 C CA . HIS A 1 109 ? 4.040 0.420 15.139 1.00 85.88 109 HIS A CA 1
ATOM 891 C C . HIS A 1 109 ? 5.066 0.737 14.046 1.00 85.88 109 HIS A C 1
ATOM 893 O O . HIS A 1 109 ? 6.264 0.692 14.308 1.00 85.88 109 HIS A O 1
ATOM 899 N N . GLN A 1 110 ? 4.626 1.071 12.832 1.00 86.62 110 GLN A N 1
ATOM 900 C CA . GLN A 1 110 ? 5.531 1.414 11.743 1.00 86.62 110 GLN A CA 1
ATOM 901 C C . GLN A 1 110 ? 5.995 2.866 11.836 1.00 86.62 110 GLN A C 1
ATOM 903 O O . GLN A 1 110 ? 5.211 3.769 12.110 1.00 86.62 110 GLN A O 1
ATOM 908 N N . ASP A 1 111 ? 7.255 3.117 11.488 1.00 84.50 111 ASP A N 1
ATOM 909 C CA . ASP A 1 111 ? 7.772 4.485 11.358 1.00 84.50 111 ASP A CA 1
ATOM 910 C C . ASP A 1 111 ? 7.258 5.186 10.092 1.00 84.50 111 ASP A C 1
ATOM 912 O O . ASP A 1 111 ? 7.087 6.410 10.044 1.00 84.50 111 ASP A O 1
ATOM 916 N N . LYS A 1 112 ? 7.020 4.406 9.034 1.00 86.81 112 LYS A N 1
ATOM 917 C CA . LYS A 1 112 ? 6.640 4.887 7.705 1.00 86.81 112 LYS A CA 1
ATOM 918 C C . LYS A 1 112 ? 5.764 3.882 6.970 1.00 86.81 112 LYS A C 1
ATOM 920 O O . LYS A 1 112 ? 5.808 2.681 7.242 1.00 86.81 112 LYS A O 1
ATOM 925 N N . ILE A 1 113 ? 5.033 4.384 5.982 1.00 88.38 113 ILE A N 1
ATOM 926 C CA . ILE A 1 113 ? 4.345 3.554 4.995 1.00 88.38 113 ILE A CA 1
ATOM 927 C C . ILE A 1 113 ? 5.205 3.445 3.735 1.00 88.38 113 ILE A C 1
ATOM 929 O O . ILE A 1 113 ? 5.732 4.442 3.238 1.00 88.38 113 ILE A O 1
ATOM 933 N N . THR A 1 114 ? 5.345 2.226 3.213 1.00 89.00 114 THR A N 1
ATOM 934 C CA . THR A 1 114 ? 6.063 1.951 1.966 1.00 89.00 114 THR A CA 1
ATOM 935 C C . THR A 1 114 ? 5.111 1.381 0.923 1.00 89.00 114 THR A C 1
ATOM 937 O O . THR A 1 114 ? 4.649 0.256 1.046 1.00 89.00 114 THR A O 1
ATOM 940 N N . LEU A 1 115 ? 4.840 2.181 -0.104 1.00 91.88 115 LEU A N 1
ATOM 941 C CA . LEU A 1 115 ? 4.216 1.814 -1.366 1.00 91.88 115 LEU A CA 1
ATOM 942 C C . LEU A 1 115 ? 5.291 1.464 -2.403 1.00 91.88 115 LEU A C 1
ATOM 944 O O . LEU A 1 115 ? 6.254 2.212 -2.575 1.00 91.88 115 LEU A O 1
ATOM 948 N N . VAL A 1 116 ? 5.094 0.361 -3.110 1.00 91.62 116 VAL A N 1
ATOM 949 C CA . VAL A 1 116 ? 5.940 -0.175 -4.177 1.00 91.62 116 VAL A CA 1
ATOM 950 C C . VAL A 1 116 ? 5.055 -0.358 -5.400 1.00 91.62 116 VAL A C 1
ATOM 952 O O . VAL A 1 116 ? 3.976 -0.930 -5.300 1.00 91.62 116 VAL A O 1
ATOM 955 N N . ILE A 1 117 ? 5.495 0.121 -6.553 1.00 93.00 117 ILE A N 1
ATOM 956 C CA . ILE A 1 117 ? 4.820 -0.054 -7.835 1.00 93.00 117 ILE A CA 1
ATOM 957 C C . ILE A 1 117 ? 5.676 -1.000 -8.667 1.00 93.00 117 ILE A C 1
ATOM 959 O O . ILE A 1 117 ? 6.865 -0.739 -8.870 1.00 93.00 117 ILE A O 1
ATOM 963 N N . ILE A 1 118 ? 5.067 -2.083 -9.141 1.00 92.69 118 ILE A N 1
ATOM 964 C CA . ILE A 1 118 ? 5.718 -3.087 -9.986 1.00 92.69 118 ILE A CA 1
ATOM 965 C C . ILE A 1 118 ? 5.048 -3.163 -11.356 1.00 92.69 118 ILE A C 1
ATOM 967 O O . ILE A 1 118 ? 3.850 -2.879 -11.490 1.00 92.69 118 ILE A O 1
ATOM 971 N N . ASP A 1 119 ? 5.805 -3.597 -12.360 1.00 92.81 119 ASP A N 1
ATOM 972 C CA . ASP A 1 119 ? 5.254 -3.906 -13.676 1.00 92.81 119 ASP A CA 1
ATOM 973 C C . ASP A 1 119 ? 4.404 -5.184 -13.626 1.00 92.81 119 ASP A C 1
ATOM 975 O O . ASP A 1 119 ? 4.822 -6.213 -13.100 1.00 92.81 119 ASP A O 1
ATOM 979 N N . ALA A 1 120 ? 3.196 -5.134 -14.188 1.00 92.31 120 ALA A N 1
ATOM 980 C CA . ALA A 1 120 ? 2.259 -6.254 -14.145 1.00 92.31 120 ALA A CA 1
ATOM 981 C C . ALA A 1 120 ? 2.700 -7.505 -14.926 1.00 92.31 120 ALA A C 1
ATOM 983 O O . ALA A 1 120 ? 2.170 -8.583 -14.649 1.00 92.31 120 ALA A O 1
ATOM 984 N N . ASN A 1 121 ? 3.616 -7.369 -15.888 1.00 88.81 121 ASN A N 1
ATOM 985 C CA . ASN A 1 121 ? 4.094 -8.456 -16.743 1.00 88.81 121 ASN A CA 1
ATOM 986 C C . ASN A 1 121 ? 5.470 -8.968 -16.303 1.00 88.81 121 ASN A C 1
ATOM 988 O O . ASN A 1 121 ? 5.699 -10.175 -16.295 1.00 88.81 121 ASN A O 1
ATOM 992 N N . GLN A 1 122 ? 6.387 -8.053 -15.984 1.00 89.00 122 GLN A N 1
ATOM 993 C CA . GLN A 1 122 ? 7.778 -8.366 -15.641 1.00 89.00 122 GLN A CA 1
ATOM 994 C C . GLN A 1 122 ? 7.981 -8.563 -14.136 1.00 89.00 122 GLN A C 1
ATOM 996 O O . GLN A 1 122 ? 8.897 -9.274 -13.744 1.00 89.00 122 GLN A O 1
ATOM 1001 N N . TYR A 1 123 ? 7.096 -8.005 -13.300 1.00 87.12 123 TYR A N 1
ATOM 1002 C CA . TYR A 1 123 ? 7.210 -7.984 -11.834 1.00 87.12 123 TYR A CA 1
ATOM 1003 C C . TYR A 1 123 ? 8.440 -7.229 -11.307 1.00 87.12 123 TYR A C 1
ATOM 1005 O O . TYR A 1 123 ? 8.761 -7.321 -10.122 1.00 87.12 123 TYR A O 1
ATOM 1013 N N . ASP A 1 124 ? 9.094 -6.450 -12.166 1.00 87.81 124 ASP A N 1
ATOM 1014 C CA . ASP A 1 124 ? 10.204 -5.578 -11.795 1.00 87.81 124 ASP A CA 1
ATOM 1015 C C . ASP A 1 124 ? 9.687 -4.350 -11.037 1.00 87.81 124 ASP A C 1
ATOM 1017 O O . ASP A 1 124 ? 8.580 -3.850 -11.298 1.00 87.81 124 ASP A O 1
ATOM 1021 N N . ILE A 1 125 ? 10.489 -3.841 -10.100 1.00 88.88 125 ILE A N 1
ATOM 1022 C CA . ILE A 1 125 ? 10.145 -2.621 -9.363 1.00 88.88 125 ILE A CA 1
ATOM 1023 C C . ILE A 1 1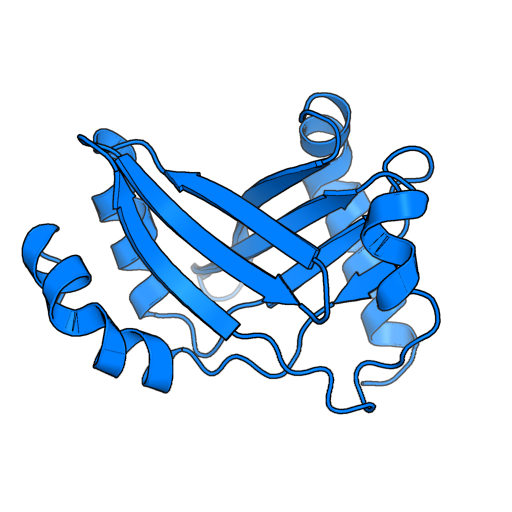25 ? 10.295 -1.412 -10.287 1.00 88.88 125 ILE A C 1
ATOM 1025 O O . ILE A 1 125 ? 11.391 -1.055 -10.713 1.00 88.88 125 ILE A O 1
ATOM 1029 N N . VAL A 1 126 ? 9.187 -0.714 -10.525 1.00 90.62 126 VAL A N 1
ATOM 1030 C CA . VAL A 1 126 ? 9.164 0.524 -11.312 1.00 90.62 126 VAL A CA 1
ATOM 1031 C C . VAL A 1 126 ? 9.478 1.726 -10.431 1.00 90.62 126 VAL A C 1
ATOM 1033 O O . VAL A 1 126 ? 10.248 2.608 -10.813 1.00 90.62 126 VAL A O 1
ATOM 1036 N N . TRP A 1 127 ? 8.847 1.789 -9.259 1.00 90.62 127 TRP A N 1
ATOM 1037 C CA . TRP A 1 127 ? 8.946 2.931 -8.360 1.00 90.62 127 TRP A CA 1
ATOM 1038 C C . TRP A 1 127 ? 8.585 2.535 -6.925 1.00 90.62 127 TRP A C 1
ATOM 1040 O O . TRP A 1 127 ? 7.833 1.591 -6.701 1.00 90.62 127 TRP A O 1
ATOM 1050 N N . MET A 1 128 ? 9.092 3.263 -5.932 1.00 88.31 128 MET A N 1
ATOM 1051 C CA . MET A 1 128 ? 8.707 3.082 -4.530 1.00 88.31 128 MET A CA 1
ATOM 1052 C C . MET A 1 128 ? 8.745 4.402 -3.759 1.00 88.31 128 MET A C 1
ATOM 1054 O O . MET A 1 128 ? 9.555 5.284 -4.056 1.00 88.31 128 MET A O 1
ATOM 1058 N N . THR A 1 129 ? 7.908 4.521 -2.730 1.00 86.12 129 THR A N 1
ATOM 1059 C CA . THR A 1 129 ? 7.913 5.684 -1.837 1.00 86.12 129 THR A CA 1
ATOM 1060 C C . THR A 1 129 ? 8.987 5.575 -0.755 1.00 86.12 129 THR A C 1
ATOM 1062 O O . THR A 1 129 ? 9.309 4.495 -0.254 1.00 86.12 129 THR A O 1
ATOM 1065 N N . ASN A 1 130 ? 9.497 6.725 -0.323 1.00 72.31 130 ASN A N 1
ATOM 1066 C CA . ASN A 1 130 ? 10.358 6.861 0.851 1.00 72.31 130 ASN A CA 1
ATOM 1067 C C . ASN A 1 130 ? 9.897 7.974 1.809 1.00 72.31 130 ASN A C 1
ATOM 1069 O O . ASN A 1 130 ? 10.625 8.289 2.751 1.00 72.31 130 ASN A O 1
ATOM 1073 N N . THR A 1 131 ? 8.730 8.578 1.569 1.00 68.00 131 THR A N 1
ATOM 1074 C CA . THR A 1 131 ? 8.391 9.892 2.131 1.00 68.00 131 THR A CA 1
ATOM 1075 C C . THR A 1 131 ? 7.217 9.911 3.093 1.00 68.00 131 THR A C 1
ATOM 1077 O O . THR A 1 131 ? 7.062 10.938 3.739 1.00 68.00 131 THR A O 1
ATOM 1080 N N . ILE A 1 132 ? 6.413 8.848 3.225 1.00 82.31 132 ILE A N 1
ATOM 1081 C CA . ILE A 1 132 ? 5.167 8.890 4.011 1.00 82.31 132 ILE A CA 1
ATOM 1082 C C . ILE A 1 132 ? 5.443 8.556 5.489 1.00 82.31 132 ILE A C 1
ATOM 1084 O O . ILE A 1 132 ? 5.540 7.372 5.835 1.00 82.31 132 ILE A O 1
ATOM 1088 N N . PRO A 1 133 ? 5.564 9.547 6.394 1.00 85.62 133 PRO A N 1
ATOM 1089 C CA . PRO A 1 133 ? 5.896 9.294 7.786 1.00 85.62 133 PRO A CA 1
ATOM 1090 C C . PRO A 1 133 ? 4.616 8.886 8.510 1.00 85.62 133 PRO A C 1
ATOM 1092 O O . PRO A 1 133 ? 3.615 9.610 8.492 1.00 85.62 133 PRO A O 1
ATOM 1095 N N . PHE A 1 134 ? 4.641 7.743 9.186 1.00 86.06 134 PHE A N 1
ATOM 1096 C CA . PHE A 1 134 ? 3.432 7.189 9.785 1.00 86.06 134 PHE A CA 1
ATOM 1097 C C . PHE A 1 134 ? 2.876 8.076 10.910 1.00 86.06 134 PHE A C 1
ATOM 1099 O O . PHE A 1 134 ? 1.664 8.173 11.096 1.00 86.06 134 PHE A O 1
ATOM 1106 N N . ARG A 1 135 ? 3.741 8.824 11.608 1.00 86.12 135 ARG A N 1
ATOM 1107 C CA . ARG A 1 135 ? 3.324 9.794 12.633 1.00 86.12 135 ARG A CA 1
ATOM 1108 C C . ARG A 1 135 ? 2.276 10.791 12.120 1.00 86.12 135 ARG A C 1
ATOM 1110 O O . ARG A 1 135 ? 1.350 11.120 12.858 1.00 86.12 135 ARG A O 1
ATOM 1117 N N . THR A 1 136 ? 2.407 11.261 10.878 1.00 83.88 136 THR A N 1
ATOM 1118 C CA . THR A 1 136 ? 1.448 12.197 10.271 1.00 83.88 136 THR A CA 1
ATOM 1119 C C . THR A 1 136 ? 0.102 11.517 10.042 1.00 83.88 136 THR A C 1
ATOM 1121 O O . THR A 1 136 ? -0.935 12.072 10.401 1.00 83.88 136 THR A O 1
ATOM 1124 N N . ILE A 1 137 ? 0.127 10.285 9.533 1.00 85.00 137 ILE A N 1
ATOM 1125 C CA . ILE A 1 137 ? -1.062 9.464 9.276 1.00 85.00 137 ILE A CA 1
ATOM 1126 C C . ILE A 1 137 ? -1.818 9.194 10.575 1.00 85.00 137 ILE A C 1
ATOM 1128 O O . ILE A 1 137 ? -3.013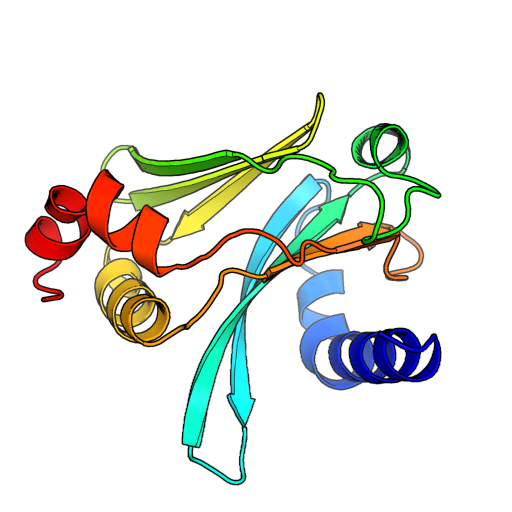 9.468 10.658 1.00 85.00 137 ILE A O 1
ATOM 1132 N N . ARG A 1 138 ? -1.123 8.731 11.620 1.00 84.81 138 ARG A N 1
ATOM 1133 C CA . ARG A 1 138 ? -1.741 8.454 12.926 1.00 84.81 138 ARG A CA 1
ATOM 1134 C C . ARG A 1 138 ? -2.467 9.674 13.489 1.00 84.81 138 ARG A C 1
ATOM 1136 O O . ARG A 1 138 ? -3.532 9.530 14.074 1.00 84.81 138 ARG A O 1
ATOM 1143 N N . PHE A 1 139 ? -1.899 10.866 13.313 1.00 88.19 139 PHE A N 1
ATOM 1144 C CA . PHE A 1 139 ? -2.533 12.101 13.765 1.00 88.19 139 PHE A CA 1
ATOM 1145 C C . PHE A 1 139 ? -3.795 12.437 12.958 1.00 88.19 139 PHE A C 1
ATOM 1147 O O . PHE A 1 139 ? -4.820 12.750 13.553 1.00 88.19 139 PHE A O 1
ATOM 1154 N N . HIS A 1 140 ? -3.736 12.347 11.625 1.00 91.62 140 HIS A N 1
ATOM 1155 C CA . HIS A 1 140 ? -4.841 12.756 10.745 1.00 91.62 140 HIS A CA 1
ATOM 1156 C C . HIS A 1 140 ? -6.021 11.778 10.784 1.00 91.62 140 HIS A C 1
ATOM 1158 O O . HIS A 1 140 ? -7.163 12.197 10.646 1.00 91.62 140 HIS A O 1
ATOM 1164 N N . TYR A 1 141 ? -5.754 10.490 11.011 1.00 93.69 141 TYR A N 1
ATO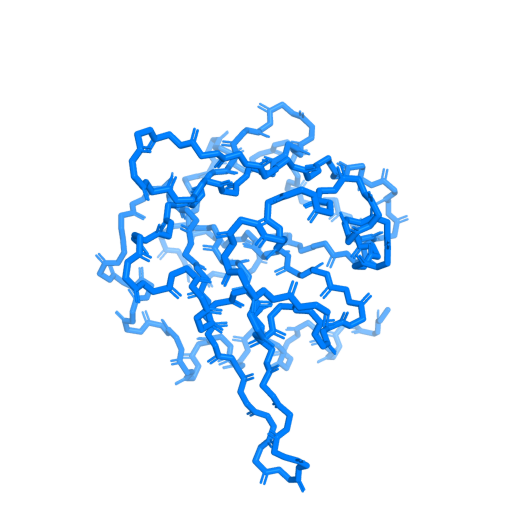M 1165 C CA . TYR A 1 141 ? -6.765 9.431 10.964 1.00 93.69 141 TYR A CA 1
ATOM 1166 C C . TYR A 1 141 ? -7.034 8.794 12.331 1.00 93.69 141 TYR A C 1
ATOM 1168 O O . TYR A 1 141 ? -7.481 7.650 12.402 1.00 93.69 141 TYR A O 1
ATOM 1176 N N . LYS A 1 142 ? -6.765 9.524 13.422 1.00 93.19 142 LYS A N 1
ATOM 1177 C CA . LYS A 1 142 ? -6.922 9.054 14.810 1.00 93.19 142 LYS A CA 1
ATOM 1178 C C . LYS A 1 142 ? -8.284 8.405 15.067 1.00 93.19 142 LYS A C 1
ATOM 1180 O O . LYS A 1 142 ? -8.337 7.335 15.659 1.00 93.19 142 LYS A O 1
ATOM 1185 N N . GLU A 1 143 ? -9.356 9.013 14.566 1.00 94.19 143 GLU A N 1
ATOM 1186 C CA . GLU A 1 143 ? -10.725 8.517 14.746 1.00 94.19 143 GLU A CA 1
ATOM 1187 C C . GLU A 1 143 ? -10.920 7.113 14.159 1.00 94.19 143 GLU A C 1
ATOM 1189 O O . GLU A 1 143 ? -11.592 6.283 14.761 1.00 94.19 143 GLU A O 1
ATOM 1194 N N . ILE A 1 144 ? -10.278 6.797 13.029 1.00 94.75 144 ILE A N 1
ATOM 1195 C CA . ILE A 1 144 ? -10.340 5.453 12.439 1.00 94.75 144 ILE A CA 1
ATOM 1196 C C . ILE A 1 144 ? -9.635 4.447 13.348 1.00 94.75 144 ILE A C 1
ATOM 1198 O O . ILE A 1 144 ? -10.191 3.389 13.628 1.00 94.75 144 ILE A O 1
ATOM 1202 N N . PHE A 1 145 ? -8.440 4.769 13.849 1.00 94.12 145 PHE A N 1
ATOM 1203 C CA . PHE A 1 145 ? -7.739 3.892 14.793 1.00 94.12 145 PHE A CA 1
ATOM 1204 C C . PHE A 1 145 ? -8.582 3.640 16.055 1.00 94.12 145 PHE A C 1
ATOM 1206 O O . PHE A 1 145 ? -8.744 2.490 16.469 1.00 94.12 145 PHE A O 1
ATOM 1213 N N . GLU A 1 146 ? -9.210 4.685 16.598 1.00 93.69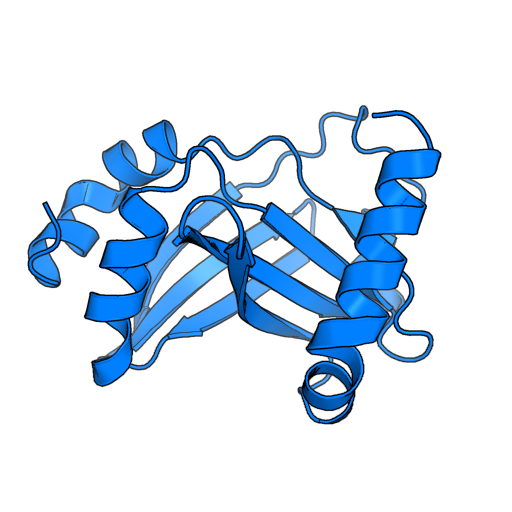 146 GLU A N 1
ATOM 1214 C CA . GLU A 1 146 ? -10.109 4.590 17.753 1.00 93.69 146 GLU A CA 1
ATOM 1215 C C . GLU A 1 146 ? -11.353 3.737 17.468 1.00 93.69 146 GLU A C 1
ATOM 1217 O O . GLU A 1 146 ? -11.697 2.883 18.285 1.00 93.69 146 GLU A O 1
ATOM 1222 N N . MET A 1 147 ? -11.985 3.882 16.296 1.00 93.25 147 MET A N 1
ATOM 1223 C CA . MET A 1 147 ? -13.131 3.057 15.884 1.00 93.25 147 MET A CA 1
ATOM 1224 C C . MET A 1 147 ? -12.821 1.555 15.901 1.00 93.25 147 MET A C 1
ATOM 1226 O O . MET A 1 147 ? -13.695 0.745 16.213 1.00 93.25 147 MET A O 1
ATOM 1230 N N . TYR A 1 148 ? -11.583 1.176 15.575 1.00 93.00 148 TYR A N 1
ATOM 1231 C CA . TYR A 1 148 ? -11.126 -0.214 15.587 1.00 93.00 148 TYR A CA 1
ATOM 1232 C C . TYR A 1 148 ? -10.468 -0.628 16.913 1.00 93.00 148 TYR A C 1
ATOM 1234 O O . TYR A 1 148 ? -9.928 -1.731 16.992 1.00 93.00 148 TYR A O 1
ATOM 1242 N N . ASN A 1 149 ? -10.540 0.195 17.965 1.00 92.44 149 ASN A N 1
ATOM 1243 C CA . ASN A 1 149 ? -9.912 -0.040 19.272 1.00 92.44 149 ASN A CA 1
ATOM 1244 C C . ASN A 1 149 ? -8.387 -0.243 19.196 1.00 92.44 149 ASN A C 1
ATOM 1246 O O . ASN A 1 149 ? -7.831 -1.109 19.875 1.00 92.44 149 ASN A O 1
ATOM 1250 N N . VAL A 1 150 ? -7.709 0.544 18.360 1.00 90.06 150 VAL A N 1
ATOM 1251 C CA . VAL A 1 150 ? -6.245 0.589 18.253 1.00 90.06 150 VAL A CA 1
ATOM 1252 C C . VAL A 1 150 ? -5.778 1.953 18.775 1.00 90.06 150 VAL A C 1
ATOM 1254 O O . VAL A 1 150 ? -6.133 2.975 18.196 1.00 90.06 150 VAL A O 1
ATOM 1257 N N . ILE A 1 151 ? -5.033 1.985 19.889 1.00 78.00 151 ILE A N 1
ATOM 1258 C CA . ILE A 1 151 ? -4.632 3.223 20.599 1.00 78.00 151 ILE A CA 1
ATOM 1259 C C . ILE A 1 151 ? -3.139 3.492 20.451 1.00 78.00 151 ILE A C 1
ATOM 1261 O O . ILE A 1 151 ? -2.329 2.587 20.743 1.00 78.00 151 ILE A O 1
#

Secondary structure (DSSP, 8-state):
--HHHHHHHHHHHHHHHHHHHHHSPTTEEEEEEEE-TTT--EEEEEEEEE-HHHHGGGTT--TTS---EEEEEEEETTEEEEEEEETTEEEEEEE-HHHHHHHHHHHTT-SEEEEEEEETTT--EEEE---EEHHHHHHHTHHHHHHTT--

pLDDT: mean 85.6, std 11.45, range [41.78, 97.06]

Radius of gyration: 15.13 Å; chains: 1; bounding box: 42×31×40 Å

Foldseek 3Di:
DPPVVQVVVLVVCCVPPVVVLLPDDEQAKDWDWDADPVPRQTDIAIEGAYACVQCVVQAPPDLVPCFDWDWDWDDDPQWIKIWIDTPPHIYIDIHHNVCLLVNLLNLVPDQFYKYWYAHNPPRRTRDMHDDGGSVVVCVVCVVVCVVSPHD